Protein AF-A0A2N1PWQ7-F1 (afdb_monomer_lite)

Secondary structure (DSSP, 8-state):
-HHHHHHHHHHHHHHHHHHHHHHHHH-S-GGGGGHHHHTHHHHHHHHHHHHHHHTTSS--HHHHHHHHHHHHHHHHHHHHHHHHHHHHHHHTT-

Foldseek 3Di:
DVVLVVCLVVVLVVLLQVLLVLCCVQDPDNVVSCVSVVVVVVLVVVLVVVCVVCVPPPDDPVVSVVVSSVVSVVVSVVSSVVSVVVSVVSVVVD

Sequence (94 aa):
MIFIFSITIFGSIFLAIFASSLLWKYEKRTYLGFIPVLSMIPIGFLMMIVYRNVQHSSLSAEQFVIIIYFSCLIYFSIQLLFVLHRVKRIKAKT

Radius of gyration: 15.88 Å; chains: 1; bounding box: 34×24×48 Å

pLDDT: mean 80.61, std 6.01, range [57.22, 88.56]

Structure (mmCIF, N/CA/C/O backbone):
data_AF-A0A2N1PWQ7-F1
#
_entry.id   AF-A0A2N1PWQ7-F1
#
loop_
_atom_site.group_PDB
_atom_site.id
_atom_site.type_symbol
_atom_site.label_atom_id
_atom_site.label_alt_id
_atom_site.label_comp_id
_atom_site.label_asym_id
_atom_site.label_entity_id
_atom_site.label_seq_id
_atom_site.pdbx_PDB_ins_code
_atom_site.Cartn_x
_atom_site.Cartn_y
_atom_site.Cartn_z
_atom_site.occupancy
_atom_site.B_iso_or_equiv
_atom_site.auth_seq_id
_atom_site.auth_comp_id
_atom_site.auth_asym_id
_atom_site.auth_atom_id
_atom_site.pdbx_PDB_model_num
ATOM 1 N N . MET A 1 1 ? 13.472 -10.009 -11.293 1.00 63.66 1 MET A N 1
ATOM 2 C CA . MET A 1 1 ? 12.352 -9.035 -11.283 1.00 63.66 1 MET A CA 1
ATOM 3 C C . MET A 1 1 ? 11.056 -9.620 -10.743 1.00 63.66 1 MET A C 1
ATOM 5 O O . MET A 1 1 ? 10.634 -9.149 -9.701 1.00 63.66 1 MET A O 1
ATOM 9 N N . ILE A 1 2 ? 10.457 -10.646 -11.365 1.00 73.31 2 ILE A N 1
ATOM 10 C CA . ILE A 1 2 ? 9.136 -11.195 -10.970 1.00 73.31 2 ILE A CA 1
ATOM 11 C C . ILE A 1 2 ? 9.023 -11.480 -9.464 1.00 73.31 2 ILE A C 1
ATOM 13 O O . ILE A 1 2 ? 8.046 -11.093 -8.841 1.00 73.31 2 ILE A O 1
ATOM 17 N N . PHE A 1 3 ? 10.057 -12.061 -8.855 1.00 75.81 3 PHE A N 1
ATOM 18 C CA . PHE A 1 3 ? 10.074 -12.335 -7.416 1.00 75.81 3 PHE A CA 1
ATOM 19 C C . PHE A 1 3 ? 9.904 -11.078 -6.540 1.00 75.81 3 PHE A C 1
ATOM 21 O O . PHE A 1 3 ? 9.093 -11.069 -5.618 1.00 75.81 3 PHE A O 1
ATOM 28 N N . ILE A 1 4 ? 10.619 -9.993 -6.860 1.00 75.00 4 ILE A N 1
ATOM 29 C CA . ILE A 1 4 ? 10.536 -8.717 -6.127 1.00 75.00 4 ILE A CA 1
ATOM 30 C C . ILE A 1 4 ? 9.140 -8.111 -6.299 1.00 75.00 4 ILE A C 1
ATOM 32 O O . ILE A 1 4 ? 8.530 -7.691 -5.322 1.00 75.00 4 ILE A O 1
ATOM 36 N N . PHE A 1 5 ? 8.603 -8.150 -7.521 1.00 70.44 5 PHE A N 1
ATOM 37 C CA . PHE A 1 5 ? 7.242 -7.700 -7.821 1.00 70.44 5 PHE A CA 1
ATOM 38 C C . PHE A 1 5 ? 6.201 -8.449 -6.990 1.00 70.44 5 PHE A C 1
ATOM 40 O O . PHE A 1 5 ? 5.341 -7.825 -6.370 1.00 70.44 5 PHE A O 1
ATOM 47 N N . SER A 1 6 ? 6.286 -9.781 -6.955 1.00 77.25 6 SER A N 1
ATOM 48 C CA . SER A 1 6 ? 5.370 -10.610 -6.178 1.00 77.25 6 SER A CA 1
ATOM 49 C C . SER A 1 6 ? 5.417 -10.222 -4.703 1.00 77.25 6 SER A C 1
ATOM 51 O O . SER A 1 6 ? 4.369 -9.942 -4.126 1.00 77.25 6 SER A O 1
ATOM 53 N N . ILE A 1 7 ? 6.611 -10.105 -4.110 1.00 84.06 7 ILE A N 1
ATOM 54 C CA . ILE A 1 7 ? 6.758 -9.693 -2.706 1.00 84.06 7 ILE A CA 1
ATOM 55 C C . ILE A 1 7 ? 6.120 -8.325 -2.461 1.00 84.06 7 ILE A C 1
ATOM 57 O O . ILE A 1 7 ? 5.402 -8.160 -1.476 1.00 84.06 7 ILE A O 1
ATOM 61 N N . THR A 1 8 ? 6.340 -7.345 -3.339 1.00 79.62 8 THR A N 1
ATOM 62 C CA . THR A 1 8 ? 5.794 -6.002 -3.123 1.00 79.62 8 THR A CA 1
ATOM 63 C C . THR A 1 8 ? 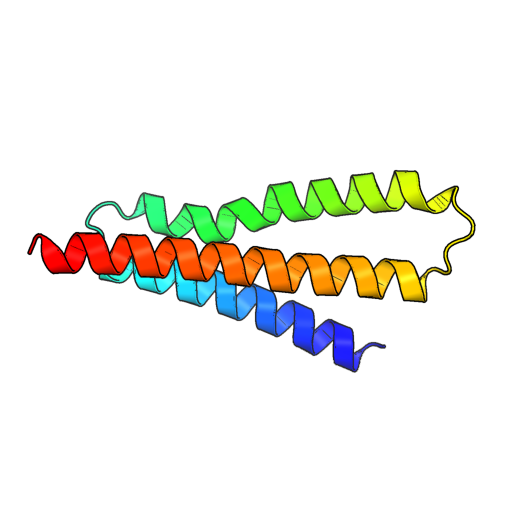4.277 -5.957 -3.270 1.00 79.62 8 THR A C 1
ATOM 65 O O . THR A 1 8 ? 3.620 -5.290 -2.470 1.00 79.62 8 THR A O 1
ATOM 68 N N . ILE A 1 9 ? 3.703 -6.679 -4.236 1.00 79.75 9 ILE A N 1
ATOM 69 C CA . ILE A 1 9 ? 2.248 -6.763 -4.422 1.00 79.75 9 ILE A CA 1
ATOM 70 C C . ILE A 1 9 ? 1.606 -7.454 -3.217 1.00 79.75 9 ILE A C 1
ATOM 72 O O . ILE A 1 9 ? 0.713 -6.881 -2.593 1.00 79.75 9 ILE A O 1
ATOM 76 N N . PHE A 1 10 ? 2.097 -8.640 -2.840 1.00 86.12 10 PHE A N 1
ATOM 77 C CA . PHE A 1 10 ? 1.574 -9.372 -1.685 1.00 86.12 10 PHE A CA 1
ATOM 78 C C . PHE A 1 10 ? 1.743 -8.574 -0.391 1.00 86.12 10 PHE A C 1
ATOM 80 O O . PHE A 1 10 ? 0.797 -8.477 0.386 1.00 86.12 10 PHE A O 1
ATOM 87 N N . GLY A 1 11 ? 2.902 -7.942 -0.188 1.00 84.25 11 GLY A N 1
ATOM 88 C CA . GLY A 1 11 ? 3.161 -7.085 0.966 1.00 84.25 11 GLY A CA 1
ATOM 89 C C . GLY A 1 11 ? 2.216 -5.885 1.025 1.00 84.25 11 GLY A C 1
ATOM 90 O O . GLY A 1 11 ? 1.617 -5.628 2.064 1.00 84.25 11 GLY A O 1
ATOM 91 N N . SER A 1 12 ? 2.013 -5.189 -0.093 1.00 81.19 12 SER A N 1
ATOM 92 C CA . SER A 1 12 ? 1.126 -4.018 -0.168 1.00 81.19 12 SER A CA 1
ATOM 93 C C . SER A 1 12 ? -0.337 -4.381 0.103 1.00 81.19 12 SER A C 1
ATOM 95 O O . SER A 1 12 ? -1.002 -3.716 0.896 1.00 81.19 12 SER A O 1
ATOM 97 N N . ILE A 1 13 ? -0.826 -5.469 -0.505 1.00 84.12 13 ILE A N 1
ATOM 98 C CA . ILE A 1 13 ? -2.182 -5.988 -0.273 1.00 84.12 13 ILE A CA 1
ATOM 99 C C . ILE A 1 13 ? -2.341 -6.409 1.191 1.00 84.12 13 ILE A C 1
ATOM 101 O O . ILE A 1 13 ? -3.311 -6.020 1.844 1.00 84.12 13 ILE A O 1
ATOM 105 N N . PHE A 1 14 ? -1.374 -7.155 1.730 1.00 88.00 14 PHE A N 1
ATOM 106 C CA . PHE A 1 14 ? -1.390 -7.589 3.122 1.00 88.00 14 PHE A CA 1
ATOM 107 C C . PHE A 1 14 ? -1.426 -6.398 4.086 1.00 88.00 14 PHE A C 1
ATOM 109 O O . PHE A 1 14 ? -2.278 -6.371 4.972 1.00 88.00 14 PHE A O 1
ATOM 116 N N . LEU A 1 15 ? -0.570 -5.383 3.898 1.00 84.25 15 LEU A N 1
ATOM 117 C CA . LEU A 1 15 ? -0.566 -4.180 4.739 1.00 84.25 15 LEU A CA 1
ATOM 118 C C . LEU A 1 15 ? -1.899 -3.425 4.669 1.00 84.25 15 LEU A C 1
ATOM 120 O O . LEU A 1 15 ? -2.404 -2.990 5.706 1.00 84.25 15 LEU A O 1
ATOM 124 N N . ALA A 1 16 ? -2.481 -3.275 3.476 1.00 83.38 16 ALA A N 1
ATOM 125 C CA . ALA A 1 16 ? -3.754 -2.581 3.295 1.00 83.38 16 ALA A CA 1
ATOM 126 C C . ALA A 1 16 ? -4.910 -3.312 4.002 1.00 83.38 16 ALA A C 1
ATOM 128 O O . ALA A 1 16 ? -5.664 -2.691 4.758 1.00 83.38 16 ALA A O 1
ATOM 129 N N . ILE A 1 17 ? -5.009 -4.635 3.825 1.00 87.00 17 ILE A N 1
ATOM 130 C CA . ILE A 1 17 ? -6.020 -5.475 4.488 1.00 87.00 17 ILE A CA 1
ATOM 131 C C . ILE A 1 17 ? -5.804 -5.490 6.002 1.00 87.00 17 ILE A C 1
ATOM 133 O O . ILE A 1 17 ? -6.765 -5.377 6.765 1.00 87.00 17 ILE A O 1
ATOM 137 N N . PHE A 1 18 ? -4.556 -5.591 6.457 1.00 87.31 18 PHE A N 1
ATOM 138 C CA . PHE A 1 18 ? -4.227 -5.580 7.877 1.00 87.31 18 PHE A CA 1
ATOM 139 C C . PHE A 1 18 ? -4.625 -4.252 8.531 1.00 87.31 18 PHE A C 1
ATOM 141 O O . PHE A 1 18 ? -5.297 -4.254 9.562 1.00 87.31 18 PHE A O 1
ATOM 148 N N . ALA A 1 19 ? -4.296 -3.119 7.903 1.00 83.88 19 ALA A N 1
ATOM 149 C CA . ALA A 1 19 ? -4.692 -1.790 8.367 1.00 83.88 19 ALA A CA 1
ATOM 150 C C . ALA A 1 19 ? -6.224 -1.626 8.409 1.00 83.88 19 ALA A C 1
ATOM 152 O O . ALA A 1 19 ? -6.774 -1.132 9.395 1.00 83.88 19 ALA A O 1
ATOM 153 N N . SER A 1 20 ? -6.920 -2.089 7.369 1.00 86.94 20 SER A N 1
ATOM 154 C CA . SER A 1 20 ? -8.386 -2.098 7.298 1.00 86.94 20 SER A CA 1
ATOM 155 C C . SER A 1 20 ? -9.020 -2.929 8.422 1.00 86.94 20 SER A C 1
ATOM 157 O O . SER A 1 20 ? -9.873 -2.435 9.165 1.00 86.94 20 SER A O 1
ATOM 159 N N . SER A 1 21 ? -8.519 -4.148 8.630 1.00 86.75 21 SER A N 1
ATOM 160 C CA . SER A 1 21 ? -8.979 -5.066 9.678 1.00 86.75 21 SER A CA 1
ATOM 161 C C . SER A 1 21 ? -8.770 -4.488 11.079 1.00 86.75 21 SER A C 1
ATOM 163 O O . SER A 1 21 ? -9.628 -4.626 11.953 1.00 86.75 21 SER A O 1
ATOM 165 N N . LEU A 1 22 ? -7.645 -3.800 11.301 1.00 85.38 22 LEU A N 1
ATOM 166 C CA . LEU A 1 22 ? -7.353 -3.122 12.564 1.00 85.38 22 LEU A CA 1
ATOM 167 C C . LEU A 1 22 ? -8.350 -1.991 12.841 1.00 85.38 22 LEU A C 1
ATOM 169 O O . LEU A 1 22 ? -8.852 -1.886 13.958 1.00 85.38 22 LEU A O 1
ATOM 173 N N . LEU A 1 23 ? -8.676 -1.177 11.835 1.00 85.31 23 LEU A N 1
ATOM 174 C CA . LEU A 1 23 ? -9.691 -0.128 11.964 1.00 85.31 23 LEU A CA 1
ATOM 175 C C . LEU A 1 23 ? -11.073 -0.705 12.273 1.00 85.31 23 LEU A C 1
ATOM 177 O O . LEU A 1 23 ? -11.724 -0.233 13.202 1.00 85.31 23 LEU A O 1
ATOM 181 N N . TRP A 1 24 ? -11.498 -1.747 11.557 1.00 85.56 24 TRP A N 1
ATOM 182 C CA . TRP A 1 24 ? -12.790 -2.395 11.805 1.00 85.56 24 TRP A CA 1
ATOM 183 C C . TRP A 1 24 ? -12.903 -3.005 13.196 1.00 85.56 24 TRP A C 1
ATOM 185 O O . TRP A 1 24 ? -13.973 -2.964 13.796 1.00 85.56 24 TRP A O 1
ATOM 195 N N . LYS A 1 25 ? -11.804 -3.537 13.736 1.00 85.44 25 LYS A N 1
ATOM 196 C CA . LYS A 1 25 ? -11.798 -4.110 15.084 1.00 85.44 25 LYS A CA 1
ATOM 197 C C . LYS A 1 25 ? -12.001 -3.061 16.179 1.00 85.44 25 LYS A C 1
ATOM 199 O O . LYS A 1 25 ? -12.578 -3.379 17.214 1.00 85.44 25 LYS A O 1
ATOM 204 N N . TYR A 1 26 ? -11.476 -1.851 15.994 1.00 81.69 26 TYR A N 1
ATOM 205 C CA . TYR A 1 26 ? -11.398 -0.855 17.067 1.00 81.69 26 TYR A CA 1
ATOM 206 C C . TYR A 1 26 ? -12.326 0.345 16.891 1.00 81.69 26 TYR A C 1
ATOM 208 O O . TYR A 1 26 ? -12.551 1.062 17.863 1.00 81.69 26 TYR A O 1
ATOM 216 N N . GLU A 1 27 ? -12.890 0.574 15.707 1.00 77.69 27 GLU A N 1
ATOM 217 C CA . GLU A 1 27 ? -13.762 1.717 15.465 1.00 77.69 27 GLU A CA 1
ATOM 218 C C . GLU A 1 27 ? -15.197 1.290 15.147 1.00 77.69 27 GLU A C 1
ATOM 220 O O . GLU A 1 27 ? -15.443 0.474 14.265 1.00 77.69 27 GLU A O 1
ATOM 225 N N . LYS A 1 28 ? -16.177 1.909 15.824 1.00 74.56 28 LYS A N 1
ATOM 226 C CA . LYS A 1 28 ? -17.613 1.640 15.600 1.00 74.56 28 LYS A CA 1
ATOM 227 C C . LYS A 1 28 ? -18.081 1.983 14.180 1.00 74.56 28 LYS A C 1
ATOM 229 O O . LYS A 1 28 ? -19.139 1.535 13.754 1.00 74.56 28 LYS A O 1
ATOM 234 N N . ARG A 1 29 ? -17.331 2.825 13.464 1.00 77.75 29 ARG A N 1
ATOM 235 C CA . ARG A 1 29 ? -17.667 3.294 12.117 1.00 77.75 29 ARG A CA 1
ATOM 236 C C . ARG A 1 29 ? -17.012 2.395 11.073 1.00 77.75 29 ARG A C 1
ATOM 238 O O . ARG A 1 29 ? -15.888 2.645 10.642 1.00 77.75 29 ARG A O 1
ATOM 245 N N . THR A 1 30 ? -17.749 1.385 10.626 1.00 74.06 30 THR A N 1
ATOM 246 C CA . THR A 1 30 ? -17.297 0.370 9.661 1.00 74.06 30 THR A CA 1
ATOM 247 C C . THR A 1 30 ? -16.803 0.964 8.342 1.00 74.06 30 THR A C 1
ATOM 249 O O . THR A 1 30 ? -15.908 0.414 7.714 1.00 74.06 30 THR A O 1
ATOM 252 N N . TYR A 1 31 ? -17.304 2.124 7.916 1.00 78.81 31 TYR A N 1
ATOM 253 C CA . TYR A 1 31 ? -16.854 2.734 6.661 1.00 78.81 31 TYR A CA 1
ATOM 254 C C . TYR A 1 31 ? -15.372 3.168 6.684 1.00 78.81 31 TYR A C 1
ATOM 256 O O . TYR A 1 31 ? -14.740 3.242 5.634 1.00 78.81 31 TYR A O 1
ATOM 264 N N . LEU A 1 32 ? -14.779 3.414 7.861 1.00 77.81 32 LEU A N 1
ATOM 265 C CA . LEU A 1 32 ? -13.387 3.873 7.963 1.00 77.81 32 LEU A CA 1
ATOM 266 C C . LEU A 1 32 ? -12.371 2.790 7.580 1.00 77.81 32 LEU A C 1
ATOM 268 O O . LEU A 1 32 ? -11.309 3.123 7.063 1.00 77.81 32 LEU A O 1
ATOM 272 N N . GLY A 1 33 ? -12.693 1.507 7.766 1.00 78.00 33 GLY A N 1
ATOM 273 C CA . GLY A 1 33 ? -11.817 0.417 7.322 1.00 78.00 33 GLY A CA 1
ATOM 274 C C . GLY A 1 33 ? -11.744 0.287 5.799 1.00 78.00 33 GLY A C 1
ATOM 275 O O . GLY A 1 33 ? -10.766 -0.251 5.290 1.00 78.00 33 GLY A O 1
ATOM 276 N N . PHE A 1 34 ? -12.691 0.856 5.045 1.00 82.69 34 PHE A N 1
ATOM 277 C CA . PHE A 1 34 ? -12.576 0.923 3.585 1.00 82.69 34 PHE A CA 1
ATOM 278 C C . PHE A 1 34 ? -11.573 1.982 3.120 1.00 82.69 34 PHE A C 1
ATOM 280 O O . PHE A 1 34 ? -11.082 1.878 2.001 1.00 82.69 34 PHE A O 1
ATOM 287 N N . ILE A 1 35 ? -11.216 2.967 3.956 1.00 82.69 35 ILE A N 1
ATOM 288 C CA . ILE A 1 35 ? -10.275 4.037 3.581 1.00 82.69 35 ILE A CA 1
ATOM 289 C C . ILE A 1 35 ? -8.904 3.464 3.175 1.00 82.69 35 ILE A C 1
ATOM 291 O O . ILE A 1 35 ? -8.454 3.792 2.079 1.00 82.69 35 ILE A O 1
ATOM 295 N N . PRO A 1 36 ? -8.263 2.575 3.967 1.00 82.38 36 PRO A N 1
ATOM 296 C CA . PRO A 1 36 ? -7.022 1.906 3.572 1.00 82.38 36 PRO A CA 1
ATOM 297 C C . PRO A 1 36 ? -7.057 1.139 2.247 1.00 82.38 36 PRO A C 1
ATOM 299 O O . PRO A 1 36 ? -6.016 0.953 1.624 1.00 82.38 36 PRO A O 1
ATOM 302 N N . VAL A 1 37 ? -8.228 0.628 1.862 1.00 81.44 37 VAL A N 1
ATOM 303 C CA . VAL A 1 37 ? -8.407 -0.180 0.649 1.00 81.44 37 VAL A CA 1
ATOM 304 C C . VAL A 1 37 ? -8.670 0.734 -0.545 1.00 81.44 37 VAL A C 1
ATOM 306 O O . VAL A 1 37 ? -8.048 0.597 -1.594 1.00 81.44 37 VAL A O 1
ATOM 309 N N . LEU A 1 38 ? -9.546 1.725 -0.368 1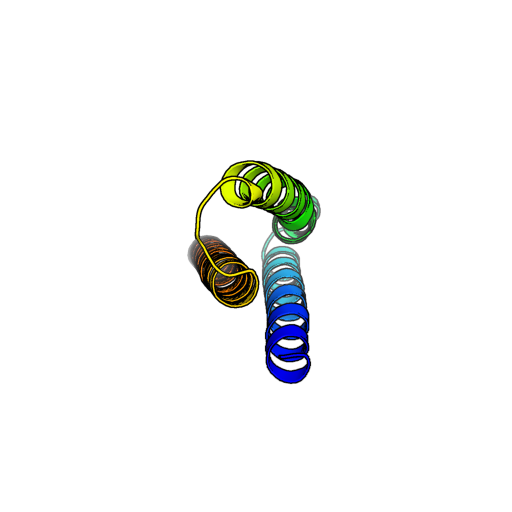.00 84.38 38 LEU A N 1
ATOM 310 C CA . LEU A 1 38 ? -9.880 2.712 -1.392 1.00 84.38 38 LEU A CA 1
ATOM 311 C C . LEU A 1 38 ? -8.698 3.616 -1.737 1.00 84.38 38 LEU A C 1
ATOM 313 O O . LEU A 1 38 ? -8.610 4.061 -2.877 1.00 84.38 38 LEU A O 1
ATOM 317 N N . SER A 1 39 ? -7.771 3.854 -0.805 1.00 82.69 39 SER A N 1
ATOM 318 C CA . SER A 1 39 ? -6.556 4.635 -1.065 1.00 82.69 39 SER A CA 1
ATOM 319 C C . SER A 1 39 ? -5.611 3.982 -2.083 1.00 82.69 39 SER A C 1
ATOM 321 O O . SER A 1 39 ? -4.807 4.685 -2.693 1.00 82.69 39 SER A O 1
ATOM 323 N N . MET A 1 40 ? -5.743 2.677 -2.354 1.00 81.50 40 MET A N 1
ATOM 324 C CA . MET A 1 40 ? -4.953 1.996 -3.390 1.00 81.50 40 MET A CA 1
ATOM 325 C C . MET A 1 40 ? -5.312 2.469 -4.807 1.00 81.50 40 MET A C 1
ATOM 327 O O . MET A 1 40 ? -4.445 2.513 -5.678 1.00 81.50 40 MET A O 1
ATOM 331 N N . ILE A 1 41 ? -6.569 2.862 -5.040 1.00 82.62 41 ILE A N 1
ATOM 332 C CA . ILE A 1 41 ? -7.062 3.313 -6.350 1.00 82.62 41 ILE A CA 1
ATOM 333 C C . ILE A 1 41 ? -6.357 4.605 -6.809 1.00 82.62 41 ILE A C 1
ATOM 335 O O . ILE A 1 41 ? -5.727 4.583 -7.869 1.00 82.62 41 ILE A O 1
ATOM 339 N N . PRO A 1 42 ? -6.392 5.724 -6.052 1.00 83.19 42 PRO A N 1
ATOM 340 C CA . PRO A 1 42 ? -5.713 6.951 -6.457 1.00 83.19 42 PRO A CA 1
ATOM 341 C C . PRO A 1 42 ? -4.190 6.783 -6.521 1.00 83.19 42 PRO A C 1
ATOM 343 O O . PRO A 1 42 ? -3.561 7.420 -7.360 1.00 83.19 42 PRO A O 1
ATOM 346 N N . ILE A 1 43 ? -3.596 5.903 -5.704 1.00 82.38 43 ILE A N 1
ATOM 347 C CA . ILE A 1 43 ? -2.168 5.550 -5.802 1.00 82.38 43 ILE A CA 1
ATOM 348 C C . ILE A 1 43 ? -1.866 4.902 -7.156 1.00 82.38 43 ILE A C 1
ATOM 350 O O . ILE A 1 43 ? -0.920 5.310 -7.826 1.00 82.38 43 ILE A O 1
ATOM 354 N N . GLY A 1 44 ? -2.687 3.942 -7.591 1.00 81.25 44 GLY A N 1
ATOM 355 C CA . GLY A 1 44 ? -2.549 3.313 -8.905 1.00 81.25 44 GLY A CA 1
ATOM 356 C C . GLY A 1 44 ? -2.604 4.335 -10.043 1.00 81.25 44 GLY A C 1
ATOM 357 O O . GLY A 1 44 ? -1.728 4.343 -10.909 1.00 81.25 44 GLY A O 1
ATOM 358 N N . PHE A 1 45 ? -3.564 5.265 -9.994 1.00 82.56 45 PHE A N 1
ATOM 359 C CA . PHE A 1 45 ? -3.650 6.362 -10.965 1.00 82.56 45 PHE A CA 1
ATOM 360 C C . PHE A 1 45 ? -2.426 7.281 -10.929 1.00 82.56 45 PHE A C 1
ATOM 362 O O . PHE A 1 45 ? -1.875 7.605 -11.981 1.00 82.56 45 PHE A O 1
ATOM 369 N N . LEU A 1 46 ? -1.965 7.672 -9.737 1.00 82.31 46 LEU A N 1
ATOM 370 C CA . LEU A 1 46 ? -0.766 8.493 -9.574 1.00 82.31 46 LEU A CA 1
ATOM 371 C C . LEU A 1 46 ? 0.448 7.812 -10.219 1.00 82.31 46 LEU A C 1
ATOM 373 O O . LEU A 1 46 ? 1.209 8.453 -10.937 1.00 82.31 46 LEU A O 1
ATOM 377 N N . MET A 1 47 ? 0.596 6.502 -10.024 1.00 79.94 47 MET A N 1
ATOM 378 C CA . MET A 1 47 ? 1.694 5.731 -10.604 1.00 79.94 47 MET A CA 1
ATOM 379 C C . MET A 1 47 ? 1.624 5.637 -12.124 1.00 79.94 47 MET A C 1
ATOM 381 O O . MET A 1 47 ? 2.659 5.763 -12.776 1.00 79.94 47 MET A O 1
ATOM 385 N N . MET A 1 48 ? 0.429 5.504 -12.703 1.00 82.12 48 MET A N 1
ATOM 386 C CA . MET A 1 48 ? 0.258 5.576 -14.158 1.00 82.12 48 MET A CA 1
ATOM 387 C C . MET A 1 48 ? 0.644 6.955 -14.712 1.00 82.12 48 MET A C 1
ATOM 389 O O . MET A 1 48 ? 1.295 7.037 -15.754 1.00 82.12 48 MET A O 1
ATOM 393 N N . ILE A 1 49 ? 0.293 8.039 -14.012 1.00 83.25 49 ILE A N 1
ATOM 394 C CA . ILE A 1 49 ? 0.662 9.410 -14.405 1.00 83.25 49 ILE A CA 1
ATOM 395 C C . ILE A 1 49 ? 2.179 9.601 -14.327 1.00 83.25 49 ILE A C 1
ATOM 397 O O . ILE A 1 49 ? 2.789 10.121 -15.262 1.00 83.25 49 ILE A O 1
ATOM 401 N N . VAL A 1 50 ? 2.798 9.155 -13.233 1.00 79.38 50 VAL A N 1
ATOM 402 C CA . VAL A 1 50 ? 4.252 9.222 -13.048 1.00 79.38 50 VAL A CA 1
ATOM 403 C C . VAL A 1 50 ? 4.963 8.395 -14.121 1.00 79.38 50 VAL A C 1
ATOM 405 O O . VAL A 1 50 ? 5.915 8.889 -14.715 1.00 79.38 50 VAL A O 1
ATOM 408 N N . TYR A 1 51 ? 4.464 7.201 -14.456 1.00 78.75 51 TYR A N 1
ATOM 409 C CA . TYR A 1 51 ? 5.016 6.383 -15.541 1.00 78.75 51 TYR A CA 1
ATOM 410 C C . TYR A 1 51 ? 4.957 7.095 -16.885 1.00 78.75 51 TYR A C 1
ATOM 412 O O . TYR A 1 51 ? 5.976 7.199 -17.563 1.00 78.75 51 TYR A O 1
ATOM 420 N N . ARG A 1 52 ? 3.799 7.663 -17.232 1.00 80.25 52 ARG A N 1
ATOM 421 C CA . ARG A 1 52 ? 3.624 8.408 -18.482 1.00 80.25 52 ARG A CA 1
ATOM 422 C C . ARG A 1 52 ? 4.598 9.585 -18.596 1.00 80.25 52 ARG A C 1
ATOM 424 O O . ARG A 1 52 ? 5.151 9.811 -19.665 1.00 80.25 52 ARG A O 1
ATOM 431 N N . ASN A 1 53 ? 4.816 10.323 -17.509 1.00 77.50 53 ASN A N 1
ATOM 432 C CA . ASN A 1 53 ? 5.717 11.477 -17.511 1.00 77.50 53 ASN A CA 1
ATOM 433 C C . ASN A 1 53 ? 7.198 11.068 -17.537 1.00 77.50 53 ASN A C 1
ATOM 435 O O . ASN A 1 53 ? 8.007 11.714 -18.201 1.00 77.50 53 ASN A O 1
ATOM 439 N N . VAL A 1 54 ? 7.564 9.985 -16.847 1.00 73.94 54 VAL A N 1
ATOM 440 C CA . VAL A 1 54 ? 8.957 9.521 -16.764 1.00 73.94 54 VAL A CA 1
ATOM 441 C C . VAL A 1 54 ? 9.372 8.697 -17.986 1.00 73.94 54 VAL A C 1
ATOM 443 O O . VAL A 1 54 ? 10.560 8.614 -18.273 1.00 73.94 54 VAL A O 1
ATOM 446 N N . GLN A 1 55 ? 8.431 8.180 -18.785 1.00 68.44 55 GLN A N 1
ATOM 447 C CA . GLN A 1 55 ? 8.727 7.494 -20.051 1.00 68.44 55 GLN A CA 1
ATOM 448 C C . GLN A 1 55 ? 9.513 8.370 -21.050 1.00 68.44 55 GLN A C 1
ATOM 450 O O . GLN A 1 55 ? 10.227 7.844 -21.899 1.00 68.44 55 GLN A O 1
ATOM 455 N N . HIS A 1 56 ? 9.425 9.698 -20.934 1.00 66.06 56 HIS A N 1
ATOM 456 C CA . HIS A 1 56 ? 10.214 10.645 -21.732 1.00 66.06 56 HIS A CA 1
ATOM 457 C C . HIS A 1 56 ? 11.605 10.958 -21.149 1.00 66.06 56 HIS A C 1
ATOM 459 O O . HIS A 1 56 ? 12.368 11.714 -21.744 1.00 66.06 56 HIS A O 1
ATOM 465 N N . SER A 1 57 ? 11.938 10.400 -19.985 1.00 66.31 57 SER A N 1
ATOM 466 C CA . SER A 1 57 ? 13.219 10.586 -19.297 1.00 66.31 57 SER A CA 1
ATOM 467 C C . SER A 1 57 ? 14.174 9.430 -19.615 1.00 66.31 57 SER A C 1
ATOM 469 O O . SER A 1 57 ? 13.743 8.311 -19.867 1.00 66.31 57 SER A O 1
ATOM 471 N N . SER A 1 58 ? 15.483 9.658 -19.528 1.00 70.38 58 SER A N 1
ATOM 472 C CA . SER A 1 58 ? 16.547 8.659 -19.752 1.00 70.38 58 SER A CA 1
ATOM 473 C C . SER A 1 58 ? 16.682 7.591 -18.645 1.00 70.38 58 SER A C 1
ATOM 475 O O . SER A 1 58 ? 17.704 6.911 -18.557 1.00 70.38 58 SER A O 1
ATOM 477 N N . LEU A 1 59 ? 15.664 7.422 -17.795 1.00 75.88 59 LEU A N 1
ATOM 478 C CA . LEU A 1 59 ? 15.632 6.365 -16.784 1.00 75.88 59 LEU A CA 1
ATOM 479 C C . LEU A 1 59 ? 15.360 5.009 -17.436 1.00 75.88 59 LEU A C 1
ATOM 481 O O . LEU A 1 59 ? 14.454 4.872 -18.259 1.00 75.88 59 LEU A O 1
ATOM 485 N N . SER A 1 60 ? 16.097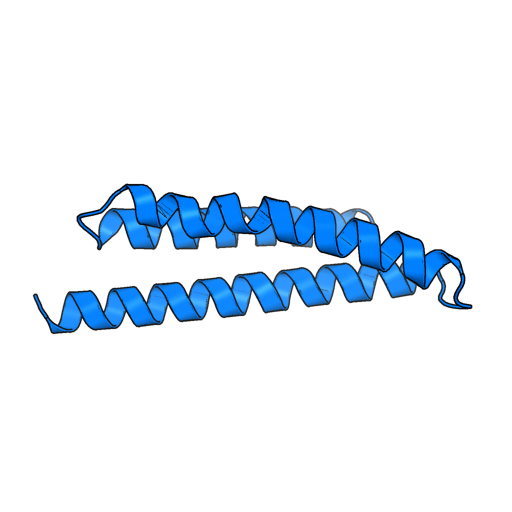 3.978 -17.019 1.00 80.88 60 SER A N 1
ATOM 486 C CA . SER A 1 60 ? 15.780 2.618 -17.445 1.00 80.88 60 SER A CA 1
ATOM 487 C C . SER A 1 60 ? 14.446 2.169 -16.836 1.00 80.88 60 SER A C 1
ATOM 489 O O . SER A 1 60 ? 14.101 2.524 -15.703 1.00 80.88 60 SER A O 1
ATOM 491 N N . ALA A 1 61 ? 13.693 1.351 -17.576 1.00 74.81 61 ALA A N 1
ATOM 492 C CA . ALA A 1 61 ? 12.416 0.811 -17.107 1.00 74.81 61 ALA A CA 1
ATOM 493 C C . ALA A 1 61 ? 12.556 0.077 -15.758 1.00 74.81 61 ALA A C 1
ATOM 495 O O . ALA A 1 61 ? 11.665 0.143 -14.914 1.00 74.81 61 ALA A O 1
ATOM 496 N N . GLU A 1 62 ? 13.697 -0.574 -15.524 1.00 77.88 62 GLU A N 1
ATOM 497 C CA . GLU A 1 62 ? 13.994 -1.287 -14.280 1.00 77.88 62 GLU A CA 1
ATOM 498 C C . GLU A 1 62 ? 14.139 -0.346 -13.078 1.00 77.88 62 GLU A C 1
ATOM 500 O O . GLU A 1 62 ? 13.560 -0.598 -12.021 1.00 77.88 62 GLU A O 1
ATOM 505 N N . GLN A 1 63 ? 14.865 0.765 -13.236 1.00 79.12 63 GLN A N 1
ATOM 506 C CA . GLN A 1 63 ? 15.031 1.760 -12.173 1.00 79.12 63 GLN A CA 1
ATOM 507 C C . GLN A 1 63 ? 13.697 2.413 -11.815 1.00 79.12 63 GLN A C 1
ATOM 509 O O . GLN A 1 63 ? 13.376 2.580 -10.638 1.00 79.12 63 GLN A O 1
ATOM 514 N N . PHE A 1 64 ? 12.893 2.728 -12.830 1.00 79.69 64 PHE A N 1
ATOM 515 C CA . PHE A 1 64 ? 11.571 3.305 -12.640 1.00 79.69 64 PHE A CA 1
ATOM 516 C C . PHE A 1 64 ? 10.652 2.396 -11.814 1.00 79.69 64 PHE A C 1
ATOM 518 O O . PHE A 1 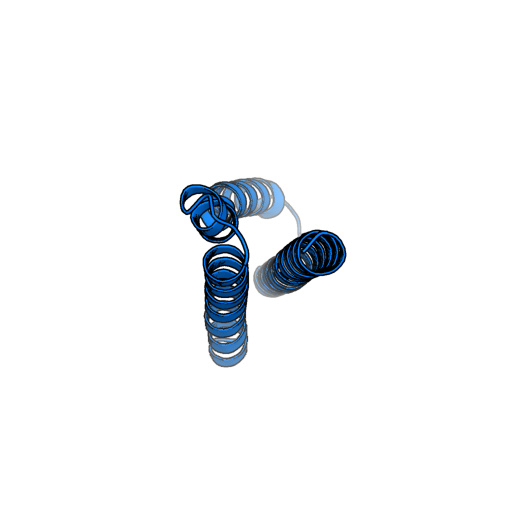64 ? 10.022 2.825 -10.845 1.00 79.69 64 PHE A O 1
ATOM 525 N N . VAL A 1 65 ? 10.631 1.113 -12.167 1.00 77.81 65 VAL A N 1
ATOM 526 C CA . VAL A 1 65 ? 9.890 0.071 -11.460 1.00 77.81 65 VAL A CA 1
ATOM 527 C C . VAL A 1 65 ? 10.317 -0.026 -9.991 1.00 77.81 65 VAL A C 1
ATOM 529 O O . VAL A 1 65 ? 9.463 -0.104 -9.108 1.00 77.81 65 VAL A O 1
ATOM 532 N N . ILE A 1 66 ? 11.623 0.006 -9.710 1.00 81.62 66 ILE A N 1
ATOM 533 C CA . ILE A 1 66 ? 12.145 -0.054 -8.336 1.00 81.62 66 ILE A CA 1
ATOM 534 C C . ILE A 1 66 ? 11.680 1.158 -7.520 1.00 81.62 66 ILE A C 1
ATOM 536 O O . ILE A 1 66 ? 11.212 0.990 -6.393 1.00 81.62 66 ILE A O 1
ATOM 540 N N . ILE A 1 67 ? 11.758 2.365 -8.090 1.00 82.69 67 ILE A N 1
ATOM 541 C CA . ILE A 1 67 ? 11.320 3.606 -7.431 1.00 82.69 67 ILE A CA 1
ATOM 542 C C . ILE A 1 67 ? 9.829 3.547 -7.098 1.00 82.69 67 ILE A C 1
ATOM 544 O O . ILE A 1 67 ? 9.432 3.872 -5.974 1.00 82.69 67 ILE A O 1
ATOM 548 N N . ILE A 1 68 ? 9.005 3.096 -8.046 1.00 81.69 68 ILE A N 1
ATOM 549 C CA . ILE A 1 68 ? 7.572 2.882 -7.830 1.00 81.69 68 ILE A CA 1
ATOM 550 C C . ILE A 1 68 ? 7.336 1.931 -6.656 1.00 81.69 68 ILE A C 1
ATOM 552 O O . ILE A 1 68 ? 6.580 2.253 -5.739 1.00 81.69 68 ILE A O 1
ATOM 556 N N . TYR A 1 69 ? 8.007 0.782 -6.636 1.00 80.25 69 TYR A N 1
ATOM 557 C CA . TYR A 1 69 ? 7.763 -0.215 -5.599 1.00 80.25 69 TYR A CA 1
ATOM 558 C C . TYR A 1 69 ? 8.202 0.238 -4.219 1.00 80.25 69 TYR A C 1
ATOM 560 O O . TYR A 1 69 ? 7.473 0.042 -3.243 1.00 80.25 69 TYR A O 1
ATOM 568 N N . PHE A 1 70 ? 9.354 0.895 -4.141 1.00 82.50 70 PHE A N 1
ATOM 569 C CA . PHE A 1 70 ? 9.826 1.476 -2.896 1.00 82.50 70 PHE A CA 1
ATOM 570 C C . PHE A 1 70 ? 8.860 2.556 -2.384 1.00 82.50 70 PHE A C 1
ATOM 572 O O . PHE A 1 70 ? 8.529 2.583 -1.198 1.00 82.50 70 PHE A O 1
ATOM 579 N N . SER A 1 71 ? 8.310 3.371 -3.289 1.00 84.19 71 SER A N 1
ATOM 580 C CA . SER A 1 71 ? 7.295 4.381 -2.959 1.00 84.19 71 SER A CA 1
ATOM 581 C C . SER A 1 71 ? 5.997 3.763 -2.432 1.00 84.19 71 SER A C 1
ATOM 583 O O . SER A 1 71 ? 5.453 4.246 -1.439 1.00 84.19 71 SER A O 1
ATOM 585 N N . CYS A 1 72 ? 5.529 2.663 -3.036 1.00 84.06 72 CYS A N 1
ATOM 586 C CA . CYS A 1 72 ? 4.383 1.892 -2.539 1.00 84.06 72 CYS A CA 1
ATOM 587 C C . CYS A 1 72 ? 4.618 1.390 -1.110 1.00 84.06 72 CYS A C 1
ATOM 589 O O . CYS A 1 72 ? 3.778 1.606 -0.237 1.00 84.06 72 CYS A O 1
ATOM 591 N N . LEU A 1 73 ? 5.763 0.753 -0.847 1.00 83.38 73 LEU A N 1
ATOM 592 C CA . LEU A 1 73 ? 6.084 0.235 0.487 1.00 83.38 73 LEU A CA 1
ATOM 593 C C . LEU A 1 73 ? 6.118 1.344 1.541 1.00 83.38 73 LEU A C 1
ATOM 595 O O . LEU A 1 73 ? 5.548 1.174 2.622 1.00 83.38 73 LEU A O 1
ATOM 599 N N . ILE A 1 74 ? 6.736 2.486 1.223 1.00 85.88 74 ILE A N 1
ATOM 600 C CA . ILE A 1 74 ? 6.749 3.658 2.107 1.00 85.88 74 ILE A CA 1
ATOM 601 C C . ILE A 1 74 ? 5.322 4.132 2.376 1.00 85.88 74 ILE A C 1
ATOM 603 O O . ILE A 1 74 ? 4.944 4.319 3.533 1.00 85.88 74 ILE A O 1
ATOM 607 N N . TYR A 1 75 ? 4.515 4.286 1.326 1.00 86.69 75 TYR A N 1
ATOM 608 C CA . TYR A 1 75 ? 3.141 4.754 1.448 1.00 86.69 75 TYR A CA 1
ATOM 609 C C . TYR A 1 75 ? 2.299 3.846 2.353 1.00 86.69 75 TYR A C 1
ATOM 611 O O . TYR A 1 75 ? 1.695 4.325 3.315 1.00 86.69 75 TYR A O 1
ATOM 619 N N . PHE A 1 76 ? 2.306 2.530 2.112 1.00 84.00 76 PHE A N 1
ATOM 620 C CA . PHE A 1 76 ? 1.551 1.581 2.937 1.00 84.00 76 PHE A CA 1
ATOM 621 C C . PHE A 1 76 ? 2.072 1.509 4.374 1.00 84.00 76 PHE A C 1
ATOM 623 O O . PHE A 1 76 ? 1.279 1.339 5.302 1.00 84.00 76 PHE A O 1
ATOM 630 N N . SER A 1 77 ? 3.374 1.709 4.587 1.00 85.12 77 SER A N 1
ATOM 631 C CA . SER A 1 77 ? 3.954 1.798 5.932 1.00 85.12 77 SER A CA 1
ATOM 632 C C . SER A 1 77 ? 3.462 3.040 6.680 1.00 85.12 77 SER A C 1
ATOM 634 O O . SER A 1 77 ? 3.036 2.936 7.831 1.00 85.12 77 SER A O 1
ATOM 636 N N . ILE A 1 78 ? 3.440 4.208 6.028 1.00 88.56 78 ILE A N 1
ATOM 637 C CA . ILE A 1 78 ? 2.886 5.448 6.598 1.00 88.56 78 ILE A CA 1
ATOM 638 C C . ILE A 1 78 ? 1.392 5.278 6.895 1.00 88.56 78 ILE A C 1
ATOM 640 O O . ILE A 1 78 ? 0.929 5.642 7.979 1.00 88.56 78 ILE A O 1
ATOM 644 N N . GLN A 1 79 ? 0.641 4.679 5.968 1.00 87.31 79 GLN A N 1
ATOM 645 C CA . GLN A 1 79 ? -0.781 4.389 6.143 1.00 87.31 79 GLN A CA 1
ATOM 646 C C . GLN A 1 79 ? -1.022 3.490 7.365 1.00 87.31 79 GLN A C 1
ATOM 648 O O . GLN A 1 79 ? -1.888 3.786 8.191 1.00 87.31 79 GLN A O 1
ATOM 653 N N . LEU A 1 80 ? -0.226 2.430 7.526 1.00 85.75 80 LEU A N 1
ATOM 654 C CA . LEU A 1 80 ? -0.302 1.543 8.683 1.00 85.75 80 LEU A CA 1
ATOM 655 C C . LEU A 1 80 ? 0.036 2.277 9.989 1.00 85.75 80 LEU A C 1
ATOM 657 O O . LEU A 1 80 ? -0.686 2.127 10.975 1.00 85.75 80 LEU A O 1
ATOM 661 N N . LEU A 1 81 ? 1.083 3.106 10.006 1.00 88.00 81 LEU A N 1
ATOM 662 C CA . LEU A 1 81 ? 1.449 3.911 11.178 1.00 88.00 81 LEU A CA 1
ATOM 663 C C . LEU A 1 81 ? 0.327 4.870 11.587 1.00 88.00 81 LEU A C 1
ATOM 665 O O . LEU A 1 81 ? 0.009 4.975 12.775 1.00 88.00 81 LEU A O 1
ATOM 669 N N . PHE A 1 82 ? -0.314 5.526 10.618 1.00 87.81 82 PHE A N 1
ATOM 670 C CA . PHE A 1 82 ? -1.457 6.397 10.875 1.00 87.81 82 PHE A CA 1
ATOM 671 C C . PHE A 1 82 ? -2.626 5.623 11.498 1.00 87.81 82 PHE A C 1
ATOM 673 O O . PHE A 1 82 ? -3.191 6.057 12.507 1.00 87.81 82 PHE A O 1
ATOM 680 N N . VAL A 1 83 ? -2.949 4.445 10.954 1.00 86.75 83 VAL A N 1
ATOM 681 C CA . VAL A 1 83 ? -3.985 3.560 11.502 1.00 86.75 83 VAL A CA 1
ATOM 682 C C . VAL A 1 83 ? -3.650 3.115 12.923 1.00 86.75 83 VAL A C 1
ATOM 684 O O . VAL A 1 83 ? -4.486 3.242 13.817 1.00 86.75 83 VAL A O 1
ATOM 687 N N . LEU A 1 84 ? -2.423 2.658 13.174 1.00 87.38 84 LEU A N 1
ATOM 688 C CA . LEU A 1 84 ? -1.983 2.251 14.510 1.00 87.38 84 LEU A CA 1
ATOM 689 C C . LEU A 1 84 ? -2.073 3.405 15.511 1.00 87.38 84 LEU A C 1
ATOM 691 O O . LEU A 1 84 ? -2.526 3.215 16.641 1.00 87.38 84 LEU A O 1
ATOM 695 N N . HIS A 1 85 ? -1.681 4.610 15.101 1.00 87.44 85 HIS A N 1
ATOM 696 C CA . HIS A 1 85 ? -1.782 5.801 15.934 1.00 87.44 85 HIS A CA 1
ATOM 697 C C . HIS A 1 85 ? -3.246 6.159 16.250 1.00 87.44 85 HIS A C 1
ATOM 699 O O . HIS A 1 85 ? -3.570 6.476 17.398 1.00 87.44 85 HIS A O 1
ATOM 705 N N . ARG A 1 86 ? -4.154 6.063 15.268 1.00 83.00 86 ARG A N 1
ATOM 706 C CA . ARG A 1 86 ? -5.603 6.239 15.475 1.00 83.00 86 ARG A CA 1
ATOM 707 C C . ARG A 1 86 ? -6.160 5.206 16.452 1.00 83.00 86 ARG A C 1
ATOM 709 O O . ARG A 1 86 ? -6.808 5.587 17.423 1.00 83.00 86 ARG A O 1
ATOM 716 N N . VAL A 1 87 ? -5.834 3.931 16.257 1.00 85.25 87 VA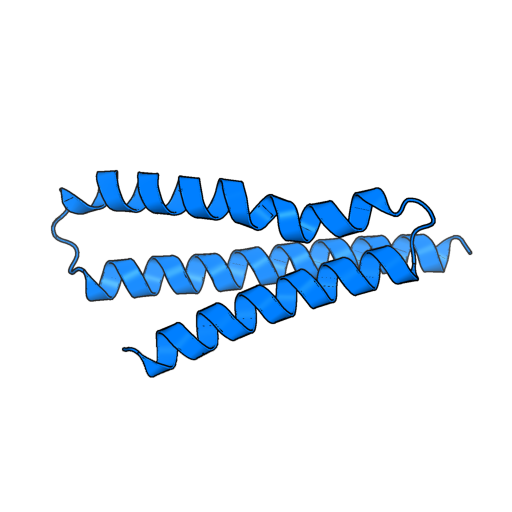L A N 1
ATOM 717 C CA . VAL A 1 87 ? -6.269 2.832 17.131 1.00 85.25 87 VAL A CA 1
ATOM 718 C C . VAL A 1 87 ? -5.770 3.019 18.564 1.00 85.25 87 VAL A C 1
ATOM 720 O O . VAL A 1 87 ? -6.549 2.862 19.504 1.00 85.25 87 VAL A O 1
ATOM 723 N N . LYS A 1 88 ? -4.502 3.413 18.760 1.00 85.25 88 LYS A N 1
ATOM 724 C CA . LYS A 1 88 ? -3.965 3.738 20.094 1.00 85.25 88 LYS A CA 1
ATOM 725 C C . LYS A 1 88 ? -4.763 4.854 20.771 1.00 85.25 88 LYS A C 1
ATOM 727 O O . LYS A 1 88 ? -5.088 4.731 21.948 1.00 85.25 88 LYS A O 1
ATOM 732 N N . ARG A 1 89 ? -5.122 5.912 20.034 1.00 83.69 89 ARG A N 1
ATOM 733 C CA . ARG A 1 89 ? -5.942 7.011 20.572 1.00 83.69 89 ARG A CA 1
ATOM 734 C C . ARG A 1 89 ? -7.353 6.582 20.963 1.00 83.69 89 ARG A C 1
ATOM 736 O O . ARG A 1 89 ? -7.888 7.133 21.917 1.00 83.69 89 ARG A O 1
ATOM 743 N N . ILE A 1 90 ? -7.954 5.634 20.250 1.00 80.62 90 ILE A N 1
ATOM 744 C CA . ILE A 1 90 ? -9.290 5.118 20.584 1.00 80.62 90 ILE A CA 1
ATOM 745 C C . ILE A 1 90 ? -9.220 4.263 21.846 1.00 80.62 90 ILE A C 1
ATOM 747 O O . ILE A 1 90 ? -9.989 4.495 22.774 1.00 80.62 90 ILE A O 1
ATOM 751 N N . LYS A 1 91 ? -8.238 3.355 21.927 1.00 74.88 91 LYS A N 1
ATOM 752 C CA . LYS A 1 91 ? -7.998 2.553 23.134 1.00 74.88 91 LYS A CA 1
ATOM 753 C C . LYS A 1 91 ? -7.748 3.407 2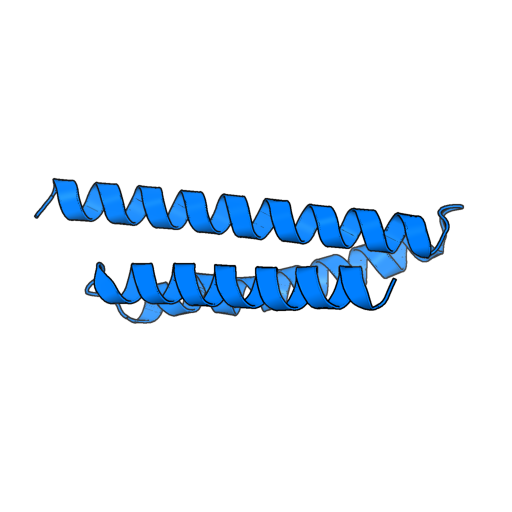4.374 1.00 74.88 91 LYS A C 1
ATOM 755 O O . LYS A 1 91 ? -8.236 3.058 25.428 1.00 74.88 91 LYS A O 1
ATOM 760 N N . ALA A 1 92 ? -7.026 4.522 24.256 1.00 74.12 92 ALA A N 1
ATOM 761 C CA . ALA A 1 92 ? -6.767 5.414 25.390 1.00 74.12 92 ALA A CA 1
ATOM 762 C C . ALA A 1 92 ? -8.012 6.176 25.895 1.00 74.12 92 ALA A C 1
ATOM 764 O O . ALA A 1 92 ? -7.959 6.780 26.960 1.00 74.12 92 ALA A O 1
ATOM 765 N N . LYS A 1 93 ? -9.105 6.203 25.119 1.00 63.31 93 LYS A N 1
ATOM 766 C CA . LYS A 1 93 ? -10.374 6.857 25.483 1.00 63.31 93 LYS A CA 1
ATOM 767 C C . LYS A 1 93 ? -11.443 5.883 25.986 1.00 63.31 93 LYS A C 1
ATOM 769 O O . LYS A 1 93 ? -12.508 6.349 26.380 1.00 63.31 93 LYS A O 1
ATOM 774 N N . THR A 1 94 ? -11.196 4.578 25.876 1.00 57.22 94 THR A N 1
ATOM 775 C CA . THR A 1 94 ? -12.123 3.514 26.289 1.00 57.22 94 THR A CA 1
ATOM 776 C C . THR A 1 94 ? -11.650 2.948 27.614 1.00 57.22 94 THR A C 1
ATOM 778 O O . THR A 1 94 ? -12.518 2.692 28.468 1.00 57.22 94 THR A O 1
#